Protein AF-A0A7V9MWE1-F1 (afdb_monomer_lite)

pLDDT: mean 72.01, std 17.87, range [32.22, 95.69]

Foldseek 3Di:
DDDDDDDDDPPPDDPPPPPPDDDPPPDPPQLQLLAPPNHPHDDDPVLQFFDFPVQDACWDAAAQNAQGIWRKDWCAASVPPHRRHDPVDPDRTDMDTDQPASRKHFKDDDQDDKDKDADAAAWKWKDWPNDTDIDGPRDMDIDDHDDPDPDRTIIMIHHHD

Sequence (161 aa):
MHKALVLAGLLALWPAAGIAQAPPMTFPADPYTASSPLSRTHVPLAERIAHGAGPNYPPHPTVHNGSRPMNYMAMFDGRGNAAKFNLGANLLFLHRGVLPPGGGIGEHFHNYCEEMFVILDGEAEFTIDSRTSVLTGPAGAWRGLATVTPSPISRIVRCSG

Structure (mmCIF, N/CA/C/O backbone):
data_AF-A0A7V9MWE1-F1
#
_entry.id   AF-A0A7V9MWE1-F1
#
loop_
_atom_site.group_PDB
_atom_site.id
_atom_site.type_symbol
_atom_site.label_atom_id
_atom_site.label_alt_id
_atom_site.label_comp_id
_atom_site.label_asym_id
_atom_site.label_entity_id
_atom_site.label_seq_id
_atom_site.pdbx_PDB_ins_code
_atom_site.Cartn_x
_atom_site.Cartn_y
_atom_site.Cartn_z
_atom_site.occupancy
_atom_site.B_iso_or_equiv
_atom_site.auth_seq_id
_atom_site.auth_comp_id
_atom_site.auth_asym_id
_atom_site.auth_atom_id
_atom_site.pdbx_PDB_model_num
ATOM 1 N N . MET A 1 1 ? 33.440 89.223 -35.894 1.00 47.47 1 MET A N 1
ATOM 2 C CA . MET A 1 1 ? 32.486 88.695 -36.894 1.00 47.47 1 MET A CA 1
ATOM 3 C C . MET A 1 1 ? 32.755 87.205 -37.056 1.00 47.47 1 MET A C 1
ATOM 5 O O . MET A 1 1 ? 33.916 86.828 -37.032 1.00 47.47 1 MET A O 1
ATOM 9 N N . HIS A 1 2 ? 31.682 86.422 -37.197 1.00 41.84 2 HIS A N 1
ATOM 10 C CA . HIS A 1 2 ? 31.610 84.971 -37.445 1.00 41.84 2 HIS A CA 1
ATOM 11 C C . HIS A 1 2 ? 31.838 84.027 -36.250 1.00 41.84 2 HIS A C 1
ATOM 13 O O . HIS A 1 2 ? 32.944 83.641 -35.894 1.00 41.84 2 HIS A O 1
ATOM 19 N N . LYS A 1 3 ? 30.691 83.658 -35.662 1.00 43.44 3 LYS A N 1
ATOM 20 C CA . LYS A 1 3 ? 30.449 82.495 -34.806 1.00 43.44 3 LYS A CA 1
ATOM 21 C C . LYS A 1 3 ? 30.460 81.225 -35.668 1.00 43.44 3 LYS A C 1
ATOM 23 O O . LYS A 1 3 ? 29.789 81.205 -36.695 1.00 43.44 3 LYS A O 1
ATOM 28 N N . ALA A 1 4 ? 31.096 80.157 -35.199 1.00 43.97 4 ALA A N 1
ATOM 29 C CA . ALA A 1 4 ? 30.769 78.791 -35.601 1.00 43.97 4 ALA A CA 1
ATOM 30 C C . ALA A 1 4 ? 30.819 77.910 -34.348 1.00 43.97 4 ALA A C 1
ATOM 32 O O . ALA A 1 4 ? 31.884 77.643 -33.798 1.00 43.97 4 ALA A O 1
ATOM 33 N N . LEU A 1 5 ? 29.640 77.544 -33.849 1.00 42.97 5 LEU A N 1
ATOM 34 C CA . LEU A 1 5 ? 29.459 76.632 -32.728 1.00 42.97 5 LEU A CA 1
ATOM 35 C C . LEU A 1 5 ? 29.398 75.215 -33.311 1.00 42.97 5 LEU A C 1
ATOM 37 O O . LEU A 1 5 ? 28.425 74.872 -33.977 1.00 42.97 5 LEU A O 1
ATOM 41 N N . VAL A 1 6 ? 30.444 74.413 -33.109 1.00 44.38 6 VAL A N 1
ATOM 42 C CA . VAL A 1 6 ? 30.439 72.989 -33.473 1.00 44.38 6 VAL A CA 1
ATOM 43 C C . VAL A 1 6 ? 29.845 72.213 -32.301 1.00 44.38 6 VAL A C 1
ATOM 45 O O . VAL A 1 6 ? 30.441 72.130 -31.230 1.00 44.38 6 VAL A O 1
ATOM 48 N N . LEU A 1 7 ? 28.643 71.676 -32.500 1.00 46.59 7 LEU A N 1
ATOM 49 C CA . LEU A 1 7 ? 27.968 70.800 -31.551 1.00 46.59 7 LEU A CA 1
ATOM 50 C C . LEU A 1 7 ? 28.540 69.381 -31.712 1.00 46.59 7 LEU A C 1
ATOM 52 O O . LEU A 1 7 ? 28.145 68.645 -32.613 1.00 46.59 7 LEU A O 1
ATOM 56 N N . ALA A 1 8 ? 29.503 69.005 -30.870 1.00 48.59 8 ALA A N 1
ATOM 57 C CA . ALA A 1 8 ? 29.975 67.625 -30.787 1.00 48.59 8 ALA A CA 1
ATOM 58 C C . ALA A 1 8 ? 28.975 66.808 -29.953 1.00 48.59 8 ALA A C 1
ATOM 60 O O . ALA A 1 8 ? 28.924 66.927 -28.729 1.00 48.59 8 ALA A O 1
ATOM 61 N N . GLY A 1 9 ? 28.145 66.006 -30.621 1.00 48.09 9 GLY A N 1
ATOM 62 C CA . GLY A 1 9 ? 27.273 65.041 -29.961 1.00 48.09 9 GLY A CA 1
ATOM 63 C C . GLY A 1 9 ? 28.094 63.910 -29.344 1.00 48.09 9 GLY A C 1
ATOM 64 O O . GLY A 1 9 ? 28.716 63.133 -30.065 1.00 48.09 9 GLY A O 1
ATOM 65 N N . LEU A 1 10 ? 28.082 63.798 -28.013 1.00 50.31 10 LEU A N 1
ATOM 66 C CA . LEU A 1 10 ? 28.497 62.576 -27.327 1.00 50.31 10 LEU A CA 1
ATOM 67 C C . LEU A 1 10 ? 27.433 61.497 -27.586 1.00 50.31 10 LEU A C 1
ATOM 69 O O . LEU A 1 10 ? 26.380 61.486 -26.951 1.00 50.31 10 LEU A O 1
ATOM 73 N N . LEU A 1 11 ? 27.713 60.576 -28.508 1.00 53.69 11 LEU A N 1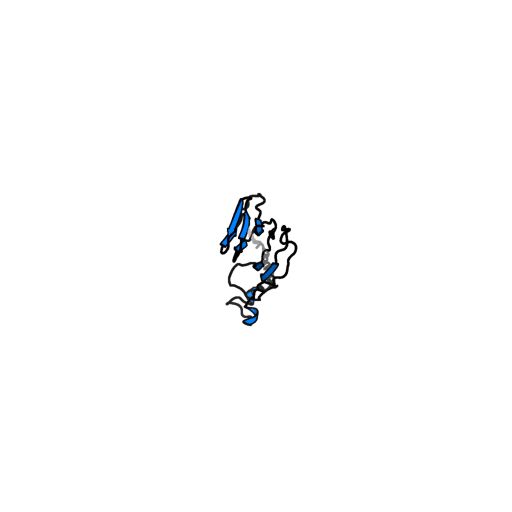
ATOM 74 C CA . LEU A 1 11 ? 27.056 59.270 -28.533 1.00 53.69 11 LEU A CA 1
ATOM 75 C C . LEU A 1 11 ? 27.526 58.496 -27.297 1.00 53.69 11 LEU A C 1
ATOM 77 O O . LEU A 1 11 ? 28.650 57.999 -27.251 1.00 53.69 11 LEU A O 1
ATOM 81 N N . ALA A 1 12 ? 26.674 58.432 -26.276 1.00 52.94 12 ALA A N 1
ATOM 82 C CA . ALA A 1 12 ? 26.884 57.560 -25.133 1.00 52.94 12 ALA A CA 1
ATOM 83 C C . ALA A 1 12 ? 26.860 56.101 -25.616 1.00 52.94 12 ALA A C 1
ATOM 85 O O . ALA A 1 12 ? 25.812 55.556 -25.960 1.00 52.94 12 ALA A O 1
ATOM 86 N N . LEU A 1 13 ? 28.037 55.479 -25.667 1.00 58.12 13 LEU A N 1
ATOM 87 C CA . LEU A 1 13 ? 28.192 54.040 -25.832 1.00 58.12 13 LEU A CA 1
ATOM 88 C C . LEU A 1 13 ? 27.684 53.364 -24.554 1.00 58.12 13 LEU A C 1
ATOM 90 O O . LEU A 1 13 ? 28.407 53.256 -23.566 1.00 58.12 13 LEU A O 1
ATOM 94 N N . TRP A 1 14 ? 26.429 52.920 -24.563 1.00 52.09 14 TRP A N 1
ATOM 95 C CA . TRP A 1 14 ? 25.971 51.927 -23.596 1.00 52.09 14 TRP A CA 1
ATOM 96 C C . TRP A 1 14 ? 26.662 50.600 -23.926 1.00 52.09 14 TRP A C 1
ATOM 98 O O . TRP A 1 14 ? 26.553 50.144 -25.069 1.00 52.09 14 TRP A O 1
ATOM 108 N N . PRO A 1 15 ? 27.352 49.937 -22.982 1.00 56.72 15 PRO A N 1
ATOM 109 C CA . PRO A 1 15 ? 27.720 48.554 -23.202 1.00 56.72 15 PRO A CA 1
ATOM 110 C C . PRO A 1 15 ? 26.418 47.754 -23.260 1.00 56.72 15 PRO A C 1
ATOM 112 O O . PRO A 1 15 ? 25.611 47.793 -22.329 1.00 56.72 15 PRO A O 1
ATOM 115 N N . ALA A 1 16 ? 26.198 47.045 -24.365 1.00 61.09 16 ALA A N 1
ATOM 116 C CA . ALA A 1 16 ? 25.193 46.000 -24.407 1.00 61.09 16 ALA A CA 1
ATOM 117 C C . ALA A 1 16 ? 25.574 44.984 -23.325 1.00 61.09 16 ALA A C 1
ATOM 119 O O . ALA A 1 16 ? 26.549 44.246 -23.472 1.00 61.09 16 ALA A O 1
ATOM 120 N N . ALA A 1 17 ? 24.852 44.993 -22.205 1.00 60.06 17 ALA A N 1
ATOM 121 C CA . ALA A 1 17 ? 24.953 43.936 -21.219 1.00 60.06 17 ALA A CA 1
ATOM 122 C C . ALA A 1 17 ? 24.495 42.655 -21.918 1.00 60.06 17 ALA A C 1
ATOM 124 O O . ALA A 1 17 ? 23.302 42.443 -22.136 1.00 60.06 17 ALA A O 1
ATOM 125 N N . GLY A 1 18 ? 25.459 41.843 -22.353 1.00 56.88 18 GLY A N 1
ATOM 126 C CA . GLY A 1 18 ? 25.189 40.508 -22.851 1.00 56.88 18 GLY A CA 1
ATOM 127 C C . GLY A 1 18 ? 24.449 39.759 -21.757 1.00 56.88 18 GLY A C 1
ATOM 128 O O . GLY A 1 18 ? 25.003 39.514 -20.686 1.00 56.88 18 GLY A O 1
ATOM 129 N N .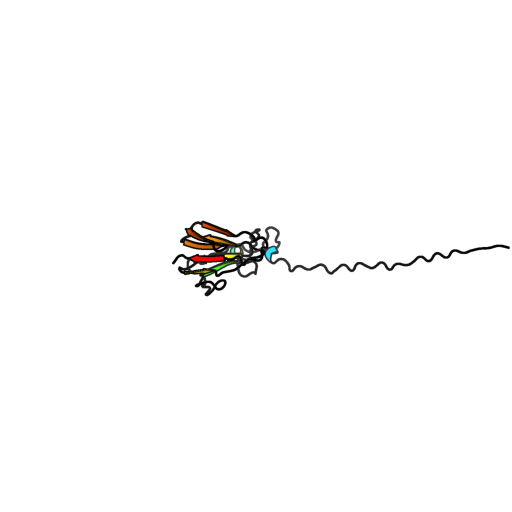 ILE A 1 19 ? 23.183 39.445 -22.006 1.00 59.19 19 ILE A N 1
ATOM 130 C CA . ILE A 1 19 ? 22.426 38.500 -21.194 1.00 59.19 19 ILE A CA 1
ATOM 131 C C . ILE A 1 19 ? 23.186 37.181 -21.273 1.00 59.19 19 ILE A C 1
ATOM 133 O O . ILE A 1 19 ? 23.133 36.481 -22.282 1.00 59.19 19 ILE A O 1
ATOM 137 N N . ALA A 1 20 ? 23.964 36.884 -20.232 1.00 60.28 20 ALA A N 1
ATOM 138 C CA . ALA A 1 20 ? 24.589 35.589 -20.075 1.00 60.28 20 ALA A CA 1
ATOM 139 C C . ALA A 1 20 ? 23.455 34.567 -20.011 1.00 60.28 20 ALA A C 1
ATOM 141 O O . ALA A 1 20 ? 22.690 34.526 -19.046 1.00 60.28 20 ALA A O 1
ATOM 142 N N . GLN A 1 21 ? 23.305 33.791 -21.081 1.00 54.81 21 GLN A N 1
ATOM 143 C CA . GLN A 1 21 ? 22.366 32.689 -21.111 1.00 54.81 21 GLN A CA 1
ATOM 144 C C . GLN A 1 21 ? 22.815 31.717 -20.026 1.00 54.81 21 GLN A C 1
ATOM 146 O O . GLN A 1 21 ? 23.905 31.148 -20.113 1.00 54.81 21 GLN A O 1
ATOM 151 N N . ALA A 1 22 ? 22.014 31.599 -18.965 1.00 55.84 22 ALA A N 1
ATOM 152 C CA . ALA A 1 22 ? 22.255 30.606 -17.933 1.00 55.84 22 ALA A CA 1
ATOM 153 C C . ALA A 1 22 ? 22.461 29.249 -18.627 1.00 55.84 22 ALA A C 1
ATOM 155 O O . ALA A 1 22 ? 21.738 28.958 -19.591 1.00 55.84 22 ALA A O 1
ATOM 156 N N . PRO A 1 23 ? 23.452 28.443 -18.201 1.00 57.81 23 PRO A N 1
ATOM 157 C CA . PRO A 1 23 ? 23.628 27.117 -18.766 1.00 57.81 23 PRO A CA 1
ATOM 158 C C . PRO A 1 23 ? 22.277 26.396 -18.701 1.00 57.81 23 PRO A C 1
ATOM 160 O O . PRO A 1 23 ? 21.571 26.537 -17.694 1.00 57.81 23 PRO A O 1
ATOM 163 N N . PRO A 1 24 ? 21.869 25.688 -19.769 1.00 57.53 24 PRO A N 1
ATOM 164 C CA . PRO A 1 24 ? 20.613 24.961 -19.746 1.00 57.53 24 PRO A CA 1
ATOM 165 C C . PRO A 1 24 ? 20.615 24.073 -18.505 1.00 57.53 24 PRO A C 1
ATOM 167 O O . PRO A 1 24 ? 21.587 23.356 -18.262 1.00 57.53 24 PRO A O 1
ATOM 170 N N . MET A 1 25 ? 19.556 24.157 -17.698 1.00 42.78 25 MET A N 1
ATOM 171 C CA . MET A 1 25 ? 19.361 23.196 -16.622 1.00 42.78 25 MET A CA 1
ATOM 172 C C . MET A 1 25 ? 19.277 21.817 -17.266 1.00 42.78 25 MET A C 1
ATOM 174 O O . MET A 1 25 ? 18.270 21.459 -17.878 1.00 42.78 25 MET A O 1
ATOM 178 N N . THR A 1 26 ? 20.357 21.053 -17.154 1.00 44.25 26 THR A N 1
ATOM 179 C CA . THR A 1 26 ? 20.355 19.637 -17.472 1.00 44.25 26 THR A CA 1
ATOM 180 C C . THR A 1 26 ? 19.556 18.966 -16.368 1.00 44.25 26 THR A C 1
ATOM 182 O O . THR A 1 26 ? 20.080 18.657 -15.299 1.00 44.25 26 THR A O 1
ATOM 185 N N . PHE A 1 27 ? 18.257 18.787 -16.592 1.00 46.28 27 PHE A N 1
ATOM 186 C CA . PHE A 1 27 ? 17.510 17.837 -15.786 1.00 46.28 27 PHE A CA 1
ATOM 187 C C . PHE A 1 27 ? 18.168 16.468 -16.004 1.00 46.28 27 PHE A C 1
ATOM 189 O O . PHE A 1 27 ? 18.452 16.123 -17.159 1.00 46.28 27 PHE A O 1
ATOM 196 N N . PRO A 1 28 ? 18.468 15.700 -14.938 1.00 49.81 28 PRO A N 1
ATOM 197 C CA . PRO A 1 28 ? 18.836 14.300 -15.093 1.00 49.81 28 PRO A CA 1
ATOM 198 C C . PRO A 1 28 ? 17.819 13.670 -16.039 1.00 49.81 28 PRO A C 1
ATOM 200 O O . PRO A 1 28 ? 16.626 13.937 -15.879 1.00 49.81 28 PRO A O 1
ATOM 203 N N . ALA A 1 29 ? 18.281 12.920 -17.046 1.00 53.47 29 ALA A N 1
ATOM 204 C CA . ALA A 1 29 ? 17.380 12.206 -17.941 1.00 53.47 29 ALA A CA 1
ATOM 205 C C . ALA A 1 29 ? 16.343 11.508 -17.067 1.00 53.47 29 ALA A C 1
ATOM 207 O O . ALA A 1 29 ? 16.723 10.721 -16.197 1.00 53.47 29 ALA A O 1
ATOM 208 N N . ASP A 1 30 ? 15.076 11.892 -17.229 1.00 52.56 30 ASP A N 1
ATOM 209 C CA . ASP A 1 30 ? 14.012 11.392 -16.378 1.00 52.56 30 ASP A CA 1
ATOM 210 C C . ASP A 1 30 ? 14.113 9.855 -16.420 1.00 52.56 30 ASP A C 1
ATOM 212 O O . ASP A 1 30 ? 14.068 9.290 -17.523 1.00 52.56 30 ASP A O 1
ATOM 216 N N . PRO A 1 31 ? 14.338 9.163 -15.284 1.00 51.44 31 PRO A N 1
ATOM 217 C CA . PRO A 1 31 ? 14.495 7.712 -15.276 1.00 51.44 31 PRO A CA 1
ATOM 218 C C . PRO A 1 31 ? 13.259 7.004 -15.854 1.00 51.44 31 PRO A C 1
ATOM 220 O O . PRO A 1 31 ? 13.362 5.869 -16.319 1.00 51.44 31 PRO A O 1
ATOM 223 N N . TYR A 1 32 ? 12.112 7.689 -15.932 1.00 51.38 32 TYR A N 1
ATOM 224 C CA . TYR A 1 32 ? 10.893 7.203 -16.578 1.00 51.38 32 TYR A CA 1
ATOM 225 C C . TYR A 1 32 ? 10.861 7.403 -18.096 1.00 51.38 32 TYR A C 1
ATOM 227 O O . TYR A 1 32 ? 9.997 6.833 -18.777 1.00 51.38 32 TYR A O 1
ATOM 235 N N . THR A 1 33 ? 11.813 8.156 -18.662 1.00 54.53 33 THR A N 1
ATOM 236 C CA . THR A 1 33 ? 11.980 8.287 -20.114 1.00 54.53 33 THR A CA 1
ATOM 237 C C . THR A 1 33 ? 12.338 6.956 -20.731 1.00 54.53 33 THR A C 1
ATOM 239 O O . THR A 1 33 ? 12.069 6.807 -21.905 1.00 54.53 33 THR A O 1
ATOM 242 N N . ALA A 1 34 ? 12.909 5.988 -20.001 1.00 50.22 34 ALA A N 1
ATOM 243 C CA . ALA A 1 34 ? 13.306 4.680 -20.532 1.00 50.22 34 ALA A CA 1
ATOM 244 C C . ALA A 1 34 ? 12.129 3.719 -20.786 1.00 50.22 34 ALA A C 1
ATOM 246 O O . ALA A 1 34 ? 12.324 2.634 -21.322 1.00 50.22 34 ALA A O 1
ATOM 247 N N . SER A 1 35 ? 10.905 4.094 -20.407 1.00 48.66 35 SER A N 1
ATOM 248 C CA . SER A 1 35 ? 9.754 3.190 -20.523 1.00 48.66 35 SER A CA 1
ATOM 249 C C . SER A 1 35 ? 8.427 3.869 -20.828 1.00 48.66 35 SER A C 1
ATOM 251 O O . SER A 1 35 ? 7.391 3.207 -20.857 1.00 48.66 35 SER A O 1
ATOM 253 N N . SER A 1 36 ? 8.443 5.183 -21.053 1.00 53.53 36 SER A N 1
ATOM 254 C CA . SER A 1 36 ? 7.339 5.875 -21.712 1.00 53.53 36 SER A CA 1
ATOM 255 C C . SER A 1 36 ? 7.025 5.185 -23.053 1.00 53.53 36 SER A C 1
ATOM 257 O O . SER A 1 36 ? 7.951 4.703 -23.705 1.00 53.53 36 SER A O 1
ATOM 259 N N . PRO A 1 37 ? 5.774 5.173 -23.547 1.00 52.25 37 PRO A N 1
ATOM 260 C CA . PRO A 1 37 ? 5.517 4.858 -24.958 1.00 52.25 37 PRO A CA 1
ATOM 261 C C . PRO A 1 37 ? 6.265 5.809 -25.916 1.00 52.25 37 PRO A C 1
ATOM 263 O O . PRO A 1 37 ? 6.403 5.508 -27.096 1.00 52.25 37 PRO A O 1
ATOM 266 N N . LEU A 1 38 ? 6.776 6.938 -25.403 1.00 47.19 38 LEU A N 1
ATOM 267 C CA . LEU A 1 38 ? 7.663 7.881 -26.093 1.00 47.19 38 LEU A CA 1
ATOM 268 C C . LEU A 1 38 ? 9.159 7.631 -25.813 1.00 47.19 38 LEU A C 1
ATOM 270 O O . LEU A 1 38 ? 10.016 8.386 -26.273 1.00 47.19 38 LEU A O 1
ATOM 274 N N . SER A 1 39 ? 9.485 6.591 -25.044 1.00 55.94 39 SER A N 1
ATOM 275 C CA . SER A 1 39 ? 10.854 6.160 -24.797 1.00 55.94 39 SER A CA 1
ATOM 276 C C . SER A 1 39 ? 11.481 5.564 -26.043 1.00 55.94 39 SER A C 1
ATOM 278 O O . SER A 1 39 ? 10.885 4.718 -26.704 1.00 55.94 39 SER A O 1
ATOM 280 N N . ARG A 1 40 ? 12.740 5.921 -26.304 1.00 55.12 40 ARG A N 1
ATOM 281 C CA . ARG A 1 40 ? 13.588 5.214 -27.272 1.00 55.12 40 ARG A CA 1
ATOM 282 C C . ARG A 1 40 ? 14.339 4.013 -26.679 1.00 55.12 40 ARG A C 1
ATOM 284 O O . ARG A 1 40 ? 15.010 3.312 -27.430 1.00 55.12 40 ARG A O 1
ATOM 291 N N . THR A 1 41 ? 14.241 3.762 -25.374 1.00 64.19 41 THR A N 1
ATOM 292 C CA . THR A 1 41 ? 14.920 2.644 -24.708 1.00 64.19 41 THR A CA 1
ATOM 293 C C . THR A 1 41 ? 13.982 1.443 -24.642 1.00 64.19 41 THR A C 1
ATOM 295 O O . THR A 1 41 ? 12.910 1.498 -24.049 1.00 64.19 41 THR A O 1
ATOM 298 N N . HIS A 1 42 ? 14.379 0.335 -25.265 1.00 71.00 42 HIS A N 1
ATOM 299 C CA . HIS A 1 42 ? 13.602 -0.900 -25.237 1.00 71.00 42 HIS A CA 1
ATOM 300 C C . HIS A 1 42 ? 13.800 -1.635 -23.901 1.00 71.00 42 HIS A C 1
ATOM 302 O O . HIS A 1 42 ? 14.892 -2.133 -23.629 1.00 71.00 42 HIS A O 1
ATOM 308 N N . VAL A 1 43 ? 12.738 -1.744 -23.096 1.00 73.12 43 VAL A N 1
ATOM 309 C CA . VAL A 1 43 ? 12.699 -2.603 -21.899 1.00 73.12 43 VAL A CA 1
ATOM 310 C C . VAL A 1 43 ? 12.018 -3.934 -22.250 1.00 73.12 43 VAL A C 1
ATOM 312 O O . VAL A 1 43 ? 10.873 -3.912 -22.718 1.00 73.12 43 VAL A O 1
ATOM 315 N N . PRO A 1 44 ? 12.671 -5.094 -22.033 1.00 79.75 44 PRO A N 1
ATOM 316 C CA . PRO A 1 44 ? 12.076 -6.403 -22.300 1.00 79.75 44 PRO A CA 1
ATOM 317 C C . PRO A 1 44 ? 10.750 -6.614 -21.559 1.00 79.75 44 PRO A C 1
ATOM 319 O O . PRO A 1 44 ? 10.594 -6.168 -20.426 1.00 79.75 44 PRO A O 1
ATOM 322 N N . LEU A 1 45 ? 9.808 -7.360 -22.153 1.00 80.62 45 LEU A N 1
ATOM 323 C CA . LEU A 1 45 ? 8.495 -7.634 -21.542 1.00 80.62 45 LEU A CA 1
ATOM 324 C C . LEU A 1 45 ? 8.605 -8.187 -20.112 1.00 80.62 45 LEU A C 1
ATOM 326 O O . LEU A 1 45 ? 7.851 -7.766 -19.241 1.00 80.62 45 LEU A O 1
ATOM 330 N N . ALA A 1 46 ? 9.563 -9.083 -19.867 1.00 81.56 46 ALA A N 1
ATOM 331 C CA . ALA A 1 46 ? 9.794 -9.669 -18.548 1.00 81.56 46 ALA A CA 1
ATOM 332 C C . ALA A 1 46 ? 10.141 -8.621 -17.470 1.00 81.56 46 ALA A C 1
ATOM 334 O O . ALA A 1 46 ? 9.816 -8.813 -16.307 1.00 81.56 46 ALA A O 1
ATOM 335 N N . GLU A 1 47 ? 10.746 -7.493 -17.848 1.00 78.62 47 GLU A N 1
ATOM 336 C CA . GLU A 1 47 ? 11.080 -6.386 -16.937 1.00 78.62 47 GLU A CA 1
ATOM 337 C C . GLU A 1 47 ? 9.937 -5.361 -16.797 1.00 78.62 47 GLU A C 1
ATOM 339 O O . GLU A 1 47 ? 10.005 -4.453 -15.964 1.00 78.62 47 GLU A O 1
ATOM 344 N N . ARG A 1 48 ? 8.868 -5.515 -17.593 1.00 77.25 48 ARG A N 1
ATOM 345 C CA . ARG A 1 48 ? 7.665 -4.668 -17.592 1.00 77.25 48 ARG A CA 1
ATOM 346 C C . ARG A 1 48 ? 6.497 -5.262 -16.802 1.00 77.25 48 ARG A C 1
ATOM 348 O O . ARG A 1 48 ? 5.423 -4.670 -16.780 1.00 77.25 48 ARG A O 1
ATOM 355 N N . ILE A 1 49 ? 6.665 -6.440 -16.206 1.00 79.88 49 ILE A N 1
ATOM 356 C CA . ILE A 1 49 ? 5.610 -7.119 -15.450 1.00 79.88 49 ILE A CA 1
ATOM 357 C C . ILE A 1 49 ? 6.077 -7.279 -14.009 1.00 79.88 49 ILE A C 1
ATOM 359 O O . ILE A 1 49 ? 7.081 -7.926 -13.729 1.00 79.88 49 ILE A O 1
ATOM 363 N N . ALA A 1 50 ? 5.325 -6.689 -13.084 1.00 82.31 50 ALA A N 1
ATOM 364 C CA . ALA A 1 50 ? 5.501 -6.936 -11.662 1.00 82.31 50 ALA A CA 1
ATOM 365 C C . ALA A 1 50 ? 4.676 -8.157 -11.239 1.00 82.31 50 ALA A C 1
ATOM 367 O O . ALA A 1 50 ? 3.484 -8.249 -11.540 1.00 82.31 50 ALA A O 1
ATOM 368 N N . HIS A 1 51 ? 5.298 -9.074 -10.501 1.00 84.25 51 HIS A N 1
ATOM 369 C CA . HIS A 1 51 ? 4.639 -10.251 -9.944 1.00 84.25 51 HIS A CA 1
ATOM 370 C C . HIS A 1 51 ? 4.573 -10.126 -8.422 1.00 84.25 51 HIS A C 1
ATOM 372 O O . HIS A 1 51 ? 5.594 -9.954 -7.762 1.00 84.25 51 HIS A O 1
ATOM 378 N N . GLY A 1 52 ? 3.373 -10.220 -7.845 1.00 83.38 52 GLY A N 1
ATOM 379 C CA . GLY A 1 52 ? 3.236 -10.302 -6.389 1.00 83.38 52 GLY A CA 1
ATOM 380 C C . GLY A 1 52 ? 3.806 -11.621 -5.853 1.00 83.38 52 GLY A C 1
ATOM 381 O O . GLY A 1 52 ? 3.668 -12.649 -6.508 1.00 83.38 52 GLY A O 1
ATOM 382 N N . ALA A 1 53 ? 4.368 -11.624 -4.638 1.00 83.50 53 ALA A N 1
ATOM 383 C CA . ALA A 1 53 ? 4.855 -12.853 -3.983 1.00 83.50 53 ALA A CA 1
ATOM 384 C C . ALA A 1 53 ? 3.744 -13.798 -3.482 1.00 83.50 53 ALA A C 1
ATOM 386 O O . ALA A 1 53 ? 4.036 -14.773 -2.787 1.00 83.50 53 ALA A O 1
ATOM 387 N N . GLY A 1 54 ? 2.470 -13.521 -3.775 1.00 79.62 54 GLY A N 1
ATOM 388 C CA . GLY A 1 54 ? 1.358 -14.262 -3.180 1.00 79.62 54 GLY A CA 1
ATOM 389 C C . GLY A 1 54 ? 1.380 -14.118 -1.650 1.00 79.62 54 GLY A C 1
ATOM 390 O O . GLY A 1 54 ? 1.416 -12.989 -1.177 1.00 79.62 54 GLY A O 1
ATOM 391 N N . PRO A 1 55 ? 1.385 -15.202 -0.856 1.00 74.94 55 PRO A N 1
ATOM 392 C CA . PRO A 1 55 ? 1.429 -15.099 0.606 1.00 74.94 55 PRO A CA 1
ATOM 393 C C . PRO A 1 55 ? 2.805 -14.686 1.171 1.00 74.94 55 PRO A C 1
ATOM 395 O O . PRO A 1 55 ? 2.895 -14.321 2.340 1.00 74.94 55 PRO A O 1
ATOM 398 N N . ASN A 1 56 ? 3.878 -14.714 0.371 1.00 86.38 56 ASN A N 1
ATOM 399 C CA . ASN A 1 56 ? 5.264 -14.626 0.855 1.00 86.38 56 ASN A CA 1
ATOM 400 C C . ASN A 1 56 ? 5.874 -13.218 0.728 1.00 86.38 56 ASN A C 1
ATOM 402 O O . ASN A 1 56 ? 6.982 -13.053 0.215 1.00 86.38 56 ASN A O 1
ATOM 406 N N . TYR A 1 57 ? 5.154 -12.178 1.151 1.00 92.06 57 TYR A N 1
ATOM 407 C CA . TYR A 1 57 ? 5.704 -10.820 1.134 1.00 92.06 57 TYR A CA 1
ATOM 408 C C . TYR A 1 57 ? 6.777 -10.619 2.224 1.00 92.06 57 TYR A C 1
ATOM 410 O O . TYR A 1 57 ? 6.586 -11.092 3.348 1.00 92.06 57 TYR A O 1
ATOM 418 N N . PRO A 1 58 ? 7.875 -9.888 1.941 1.00 91.06 58 PRO A N 1
ATOM 419 C CA . PRO A 1 58 ? 8.884 -9.560 2.945 1.00 91.06 58 PRO A CA 1
ATOM 420 C C . PRO A 1 58 ? 8.285 -8.777 4.124 1.00 91.06 58 PRO A C 1
ATOM 422 O O . PRO A 1 58 ? 7.505 -7.849 3.886 1.00 91.06 58 PRO A O 1
ATOM 425 N N . PRO A 1 59 ? 8.642 -9.112 5.376 1.00 91.81 59 PRO A N 1
ATOM 426 C CA . PRO A 1 59 ? 8.153 -8.393 6.541 1.00 91.81 59 PRO A CA 1
ATOM 427 C C . PRO A 1 59 ? 8.871 -7.054 6.712 1.00 91.81 59 PRO A C 1
ATOM 429 O O . PRO A 1 59 ? 10.098 -6.981 6.658 1.00 91.81 59 PRO A O 1
ATOM 432 N N . HIS A 1 60 ? 8.102 -6.007 7.002 1.00 92.00 60 HIS A N 1
ATOM 433 C CA . HIS A 1 60 ? 8.615 -4.694 7.388 1.00 92.00 60 HIS A CA 1
ATOM 434 C C . HIS A 1 60 ? 8.187 -4.410 8.825 1.00 92.00 60 HIS A C 1
ATOM 436 O O . HIS A 1 60 ? 6.985 -4.300 9.073 1.00 92.00 60 HIS A O 1
ATOM 442 N N . PRO A 1 61 ? 9.130 -4.327 9.783 1.00 89.75 61 PRO A N 1
ATOM 443 C CA . PRO A 1 61 ? 8.816 -4.371 11.209 1.00 89.75 61 PRO A CA 1
ATOM 444 C C . PRO A 1 61 ? 7.978 -3.180 11.682 1.00 89.75 61 PRO A C 1
ATOM 446 O O . PRO A 1 61 ? 7.087 -3.355 12.510 1.00 89.75 61 PRO A O 1
ATOM 449 N N . THR A 1 62 ? 8.237 -1.989 11.140 1.00 87.50 62 THR A N 1
ATOM 450 C CA . THR A 1 62 ? 7.538 -0.750 11.490 1.00 87.50 62 THR A CA 1
ATOM 451 C C . THR A 1 62 ? 7.390 0.141 10.257 1.00 87.50 62 THR A C 1
ATOM 453 O O . THR A 1 62 ? 8.332 0.791 9.812 1.00 87.50 62 THR A O 1
ATOM 456 N N . VAL A 1 63 ? 6.186 0.205 9.689 1.00 89.31 63 VAL A N 1
ATOM 457 C CA . VAL A 1 63 ? 5.901 1.105 8.560 1.00 89.31 63 VAL A CA 1
ATOM 458 C C . VAL A 1 63 ? 5.351 2.410 9.113 1.00 89.31 63 VAL A C 1
ATOM 460 O O . VAL A 1 63 ? 4.311 2.407 9.767 1.00 89.31 63 VAL A O 1
ATOM 463 N N . HIS A 1 64 ? 6.072 3.515 8.906 1.00 89.94 64 HIS A N 1
ATOM 464 C CA . HIS A 1 64 ? 5.730 4.833 9.463 1.00 89.94 64 HIS A CA 1
ATOM 465 C C . HIS A 1 64 ? 5.509 4.819 10.990 1.00 89.94 64 HIS A C 1
ATOM 467 O O . HIS A 1 64 ? 4.616 5.489 11.493 1.00 89.94 64 HIS A O 1
ATOM 473 N N . ASN A 1 65 ? 6.301 4.037 11.736 1.00 87.06 65 ASN A N 1
ATOM 474 C CA . ASN A 1 65 ? 6.119 3.807 13.181 1.00 87.06 65 ASN A CA 1
ATOM 475 C C . ASN A 1 65 ? 4.751 3.188 13.546 1.00 87.06 65 ASN A C 1
ATOM 477 O O . ASN A 1 65 ? 4.198 3.452 14.612 1.00 87.06 65 ASN A O 1
ATOM 481 N N . GLY A 1 66 ? 4.194 2.368 12.650 1.00 81.56 66 GLY A N 1
ATOM 482 C CA . GLY A 1 66 ? 2.965 1.610 12.874 1.00 81.56 66 GLY A CA 1
ATOM 483 C C . GLY A 1 66 ? 3.071 0.568 13.990 1.00 81.56 66 GLY A C 1
ATOM 484 O O . GLY A 1 66 ? 4.156 0.229 14.458 1.00 81.56 66 GLY A O 1
ATOM 485 N N . SER A 1 67 ? 1.913 0.059 14.419 1.00 75.38 67 SER A N 1
ATOM 486 C CA . SER A 1 67 ? 1.759 -0.767 15.625 1.00 75.38 67 SER A CA 1
ATOM 487 C C . SER A 1 67 ? 2.477 -2.115 15.568 1.00 75.38 67 SER A C 1
ATOM 489 O O . SER A 1 67 ? 2.921 -2.605 16.604 1.00 75.38 67 SER A O 1
ATOM 491 N N . ARG A 1 68 ? 2.537 -2.741 14.389 1.00 80.88 68 ARG A N 1
ATOM 492 C CA . ARG A 1 68 ? 3.084 -4.085 14.138 1.00 80.88 68 ARG A CA 1
ATOM 493 C C . ARG A 1 68 ? 3.472 -4.220 12.655 1.00 80.88 68 ARG A C 1
ATOM 495 O O . ARG A 1 68 ? 3.096 -3.343 11.872 1.00 80.88 68 ARG A O 1
ATOM 502 N N . PRO A 1 69 ? 4.175 -5.300 12.257 1.00 87.00 69 PRO A N 1
ATOM 503 C CA . PRO A 1 69 ? 4.691 -5.433 10.903 1.00 87.00 69 PRO A CA 1
ATOM 504 C C . PRO A 1 69 ? 3.624 -5.356 9.810 1.00 87.00 69 PRO A C 1
ATOM 506 O O . PRO A 1 69 ? 2.473 -5.749 10.005 1.00 87.00 69 PRO A O 1
ATOM 509 N N . MET A 1 70 ? 4.052 -4.913 8.632 1.00 89.88 70 MET A N 1
ATOM 510 C CA . MET A 1 70 ? 3.320 -5.064 7.377 1.00 89.88 70 MET A CA 1
ATOM 511 C C . MET A 1 70 ? 4.192 -5.852 6.408 1.00 89.88 70 MET A C 1
ATOM 513 O O . MET A 1 70 ? 5.376 -5.554 6.261 1.00 89.88 70 MET A O 1
ATOM 517 N N . ASN A 1 71 ? 3.618 -6.833 5.718 1.00 91.88 71 ASN A N 1
ATOM 518 C CA . ASN A 1 71 ? 4.372 -7.645 4.772 1.00 91.88 71 ASN A CA 1
ATOM 519 C C . ASN A 1 71 ? 4.081 -7.128 3.370 1.00 91.88 71 ASN A C 1
ATOM 521 O O . ASN A 1 71 ? 2.969 -7.307 2.886 1.00 91.88 71 ASN A O 1
ATOM 525 N N . TYR A 1 72 ? 5.030 -6.476 2.702 1.00 92.56 72 TYR A N 1
ATOM 526 C CA . TYR A 1 72 ? 4.783 -5.907 1.375 1.00 92.56 72 TYR A CA 1
ATOM 527 C C . TYR A 1 72 ? 6.036 -5.863 0.505 1.00 92.56 72 TYR A C 1
ATOM 529 O O . TYR A 1 72 ? 7.166 -5.992 0.975 1.00 92.56 72 TYR A O 1
ATOM 537 N N . MET A 1 73 ? 5.824 -5.647 -0.789 1.00 90.75 73 MET A N 1
ATOM 538 C CA . MET A 1 73 ? 6.884 -5.292 -1.724 1.00 90.75 73 MET A CA 1
ATOM 539 C C . MET A 1 73 ? 6.429 -4.186 -2.678 1.00 90.75 73 MET A C 1
ATOM 541 O O . MET A 1 73 ? 5.227 -3.959 -2.865 1.00 90.75 73 MET A O 1
ATOM 545 N N . ALA A 1 74 ? 7.397 -3.551 -3.333 1.00 88.56 74 ALA A N 1
ATOM 546 C CA . ALA A 1 74 ? 7.125 -2.654 -4.441 1.00 88.56 74 ALA A CA 1
ATOM 547 C C . ALA A 1 74 ? 6.814 -3.435 -5.726 1.00 88.56 74 ALA A C 1
ATOM 549 O O . ALA A 1 74 ? 7.576 -4.303 -6.141 1.00 88.56 74 ALA A O 1
ATOM 550 N N . MET A 1 75 ? 5.683 -3.114 -6.354 1.00 86.00 75 MET A N 1
ATOM 551 C CA . MET A 1 75 ? 5.345 -3.532 -7.721 1.00 86.00 75 MET A CA 1
ATOM 552 C C . MET A 1 75 ? 5.891 -2.521 -8.728 1.00 86.00 75 MET A C 1
ATOM 554 O O . MET A 1 75 ? 6.449 -2.889 -9.757 1.00 86.00 75 MET A O 1
ATOM 558 N N . PHE A 1 76 ? 5.768 -1.243 -8.385 1.00 84.56 76 PHE A N 1
ATOM 559 C CA . PHE A 1 76 ? 6.349 -0.113 -9.089 1.00 84.56 76 PHE A CA 1
ATOM 560 C C . PHE A 1 76 ? 6.895 0.863 -8.041 1.00 84.56 76 PHE A C 1
ATOM 562 O O . PHE A 1 76 ? 6.240 1.107 -7.029 1.00 84.56 76 PHE A O 1
ATOM 569 N N . ASP A 1 77 ? 8.086 1.401 -8.271 1.00 79.12 77 ASP A N 1
ATOM 570 C CA . ASP A 1 77 ? 8.734 2.383 -7.405 1.00 79.12 77 ASP A CA 1
ATOM 571 C C . ASP A 1 77 ? 9.466 3.375 -8.291 1.00 79.12 77 ASP A C 1
ATOM 573 O O . ASP A 1 77 ? 10.387 3.016 -9.035 1.00 79.12 77 ASP A O 1
ATOM 577 N N . GLY A 1 78 ? 9.068 4.633 -8.158 1.00 65.88 78 GLY A N 1
ATOM 578 C CA . GLY A 1 78 ? 9.669 5.744 -8.851 1.00 65.88 78 GLY A CA 1
ATOM 579 C C . GLY A 1 78 ? 11.181 5.909 -8.652 1.00 65.88 78 GLY A C 1
ATOM 580 O O . GLY A 1 78 ? 11.893 6.510 -9.454 1.00 65.88 78 GLY A O 1
ATOM 581 N N . ARG A 1 79 ? 11.704 5.337 -7.570 1.00 65.94 79 ARG A N 1
ATOM 582 C CA . ARG A 1 79 ? 13.109 5.424 -7.168 1.00 65.94 79 ARG A CA 1
ATOM 583 C C . ARG A 1 79 ? 13.980 4.323 -7.781 1.00 65.94 79 ARG A C 1
ATOM 585 O O . ARG A 1 79 ? 15.179 4.306 -7.525 1.00 65.94 79 ARG A O 1
ATOM 592 N N . GLY A 1 80 ? 13.403 3.426 -8.589 1.00 63.69 80 GLY A N 1
ATOM 593 C CA . GLY A 1 80 ? 14.138 2.415 -9.360 1.00 63.69 80 GLY A CA 1
ATOM 594 C C . GLY A 1 80 ? 14.292 1.039 -8.698 1.00 63.69 80 GLY A C 1
ATOM 595 O O . GLY A 1 80 ? 15.033 0.209 -9.219 1.00 63.69 80 GLY A O 1
ATOM 596 N N . ASN A 1 81 ? 13.592 0.764 -7.591 1.00 62.69 81 ASN A N 1
ATOM 597 C CA . ASN A 1 81 ? 13.698 -0.506 -6.849 1.00 62.69 81 ASN A CA 1
ATOM 598 C C . ASN A 1 81 ? 12.661 -1.576 -7.259 1.00 62.69 81 ASN A C 1
ATOM 600 O O . ASN A 1 81 ? 12.492 -2.567 -6.550 1.00 62.69 81 ASN A O 1
ATOM 604 N N . ALA A 1 82 ? 11.937 -1.381 -8.364 1.00 68.81 82 ALA A N 1
ATOM 605 C CA . ALA A 1 82 ? 10.839 -2.252 -8.797 1.00 68.81 82 ALA A CA 1
ATOM 606 C C . ALA A 1 82 ? 10.835 -2.455 -10.324 1.00 68.81 82 ALA A C 1
ATOM 608 O O . ALA A 1 82 ? 11.823 -2.151 -10.996 1.00 68.81 82 ALA A O 1
ATOM 609 N N . ALA A 1 83 ? 9.737 -2.990 -10.877 1.00 63.31 83 ALA A N 1
ATOM 610 C CA . ALA A 1 83 ? 9.605 -3.211 -12.315 1.00 63.31 83 ALA A CA 1
ATOM 611 C C . ALA A 1 83 ? 9.905 -1.923 -13.103 1.00 63.31 83 ALA A C 1
ATOM 613 O O . ALA A 1 83 ? 9.423 -0.837 -12.772 1.00 63.31 83 ALA A O 1
ATOM 614 N N . LYS A 1 84 ? 10.737 -2.050 -14.140 1.00 66.19 84 LYS A N 1
ATOM 615 C CA . LYS A 1 84 ? 11.369 -0.923 -14.836 1.00 66.19 84 LYS A CA 1
ATOM 616 C C . LYS A 1 84 ? 10.500 -0.457 -15.991 1.00 66.19 84 LYS A C 1
ATOM 618 O O . LYS A 1 84 ? 10.918 -0.504 -17.142 1.00 66.19 84 LYS A O 1
ATOM 623 N N . PHE A 1 85 ? 9.260 -0.072 -15.701 1.00 65.69 85 PHE A N 1
ATOM 624 C CA . PHE A 1 85 ? 8.370 0.449 -16.726 1.00 65.69 85 PHE A CA 1
ATOM 625 C C . PHE A 1 85 ? 7.540 1.633 -16.247 1.00 65.69 85 PHE A C 1
ATOM 627 O O . PHE A 1 85 ? 7.125 1.694 -15.098 1.00 65.69 85 PHE A O 1
ATOM 634 N N . ASN A 1 86 ? 7.299 2.586 -17.144 1.00 66.19 86 ASN A N 1
ATOM 635 C CA . ASN A 1 86 ? 6.494 3.764 -16.881 1.00 66.19 86 ASN A CA 1
ATOM 636 C C . ASN A 1 86 ? 5.033 3.373 -17.113 1.00 66.19 86 ASN A C 1
ATOM 638 O O . ASN A 1 86 ? 4.675 2.916 -18.199 1.00 66.19 86 ASN A O 1
ATOM 642 N N . LEU A 1 87 ? 4.193 3.549 -16.096 1.00 69.00 87 LEU A N 1
ATOM 643 C CA . LEU A 1 87 ? 2.762 3.253 -16.181 1.00 69.00 87 LEU A CA 1
ATOM 644 C C . LEU A 1 87 ? 1.990 4.266 -17.043 1.00 69.00 87 LEU A C 1
ATOM 646 O O . LEU A 1 87 ? 0.802 4.077 -17.281 1.00 69.00 87 LEU A O 1
ATOM 650 N N . GLY A 1 88 ? 2.631 5.354 -17.486 1.00 68.69 88 GLY A N 1
ATOM 651 C CA . GLY A 1 88 ? 1.950 6.490 -18.112 1.00 68.69 88 GLY A CA 1
ATOM 652 C C . GLY A 1 88 ? 0.989 7.195 -17.149 1.00 68.69 88 GLY A C 1
ATOM 653 O O . GLY A 1 88 ? 0.136 7.963 -17.582 1.00 68.69 88 GLY A O 1
ATOM 654 N N . ALA A 1 89 ? 1.118 6.913 -15.851 1.00 72.94 89 ALA A N 1
ATOM 655 C CA . ALA A 1 89 ? 0.274 7.403 -14.777 1.00 72.94 89 ALA A CA 1
ATOM 656 C C . ALA A 1 89 ? 1.135 8.113 -13.730 1.00 72.94 89 ALA A C 1
ATOM 658 O O . ALA A 1 89 ? 2.287 7.740 -13.503 1.00 72.94 89 ALA A O 1
ATOM 659 N N . ASN A 1 90 ? 0.559 9.118 -13.070 1.00 80.62 90 ASN A N 1
ATOM 660 C CA . ASN A 1 90 ? 1.224 9.886 -12.020 1.00 80.62 90 ASN A CA 1
ATOM 661 C C . ASN A 1 90 ? 1.221 9.121 -10.683 1.00 80.62 90 ASN A C 1
ATOM 663 O O . ASN A 1 90 ? 0.544 9.508 -9.734 1.00 80.62 90 ASN A O 1
ATOM 667 N N . LEU A 1 91 ? 1.929 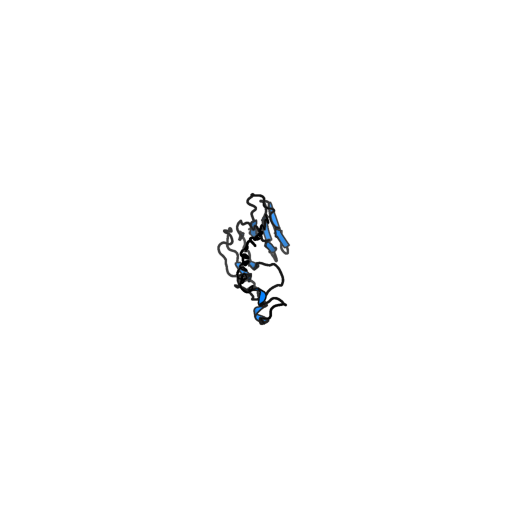7.992 -10.632 1.00 80.44 91 LEU A N 1
ATOM 668 C CA . LEU A 1 91 ? 2.139 7.214 -9.412 1.00 80.44 91 LEU A CA 1
ATOM 669 C C . LEU A 1 91 ? 3.579 7.391 -8.937 1.00 80.44 91 LEU A C 1
ATOM 671 O O . LEU A 1 91 ? 4.509 7.250 -9.724 1.00 80.44 91 LEU A O 1
ATOM 675 N N . LEU A 1 92 ? 3.766 7.651 -7.641 1.00 80.38 92 LEU A N 1
ATOM 676 C CA . LEU A 1 92 ? 5.096 7.634 -7.025 1.00 80.38 92 LEU A CA 1
ATOM 677 C C . LEU A 1 92 ? 5.553 6.196 -6.737 1.00 80.38 92 LEU A C 1
ATOM 679 O O . LEU A 1 92 ? 6.711 5.851 -6.956 1.00 80.38 92 LEU A O 1
ATOM 683 N N . PHE A 1 93 ? 4.633 5.354 -6.269 1.00 86.12 93 PHE A N 1
ATOM 684 C CA . PHE A 1 93 ? 4.835 3.923 -6.073 1.00 86.12 93 PHE A CA 1
ATOM 685 C C . PHE A 1 93 ? 3.500 3.171 -6.150 1.00 86.12 93 PHE A C 1
ATOM 687 O O . PHE A 1 93 ? 2.430 3.739 -5.937 1.00 86.12 93 PHE A O 1
ATOM 694 N N . LEU A 1 94 ? 3.584 1.870 -6.420 1.00 89.06 94 LEU A N 1
ATOM 695 C CA . LEU A 1 94 ? 2.514 0.899 -6.224 1.00 89.06 94 LEU A CA 1
ATOM 696 C C . LEU A 1 94 ? 3.078 -0.238 -5.379 1.00 89.06 94 LEU A C 1
ATOM 698 O O . LEU A 1 94 ? 3.959 -0.974 -5.826 1.00 89.06 94 LEU A O 1
ATOM 702 N N . HIS A 1 95 ? 2.569 -0.389 -4.162 1.00 91.69 95 HIS A N 1
ATOM 703 C CA . HIS A 1 95 ? 2.950 -1.467 -3.257 1.00 91.69 95 HIS A CA 1
ATOM 704 C C . HIS A 1 95 ? 1.831 -2.497 -3.157 1.00 91.69 95 HIS A C 1
ATOM 706 O O . HIS A 1 95 ? 0.650 -2.166 -3.246 1.00 91.69 95 HIS A O 1
ATOM 712 N N . ARG A 1 96 ? 2.211 -3.757 -2.954 1.00 92.38 96 ARG A N 1
ATOM 713 C CA . ARG A 1 96 ? 1.267 -4.837 -2.668 1.00 92.38 96 ARG A CA 1
ATOM 714 C C . ARG A 1 96 ? 1.784 -5.671 -1.512 1.00 92.38 96 ARG A C 1
ATOM 716 O O . ARG A 1 96 ? 2.984 -5.931 -1.428 1.00 92.38 96 ARG A O 1
ATOM 723 N N . GLY A 1 97 ? 0.873 -6.093 -0.646 1.00 92.56 97 GLY A N 1
ATOM 724 C CA . GLY A 1 97 ? 1.222 -6.813 0.561 1.00 92.56 97 GLY A CA 1
ATOM 725 C C . GLY A 1 97 ? 0.031 -7.437 1.270 1.00 92.56 97 GLY A C 1
ATOM 726 O O . GLY A 1 97 ? -1.092 -7.413 0.768 1.00 92.56 97 GLY A O 1
ATOM 727 N N . VAL A 1 98 ? 0.316 -7.971 2.451 1.00 91.38 98 VAL A N 1
ATOM 728 C CA . VAL A 1 98 ? -0.636 -8.466 3.439 1.00 91.38 98 VAL A CA 1
ATOM 729 C C . VAL A 1 98 ? -0.432 -7.671 4.723 1.00 91.38 98 VAL A C 1
ATOM 731 O O . VAL A 1 98 ? 0.695 -7.515 5.204 1.00 91.38 98 VAL A O 1
ATOM 734 N N . LEU A 1 99 ? -1.537 -7.184 5.281 1.00 89.31 99 LEU A N 1
ATOM 735 C CA . LEU A 1 99 ? -1.567 -6.558 6.593 1.00 89.31 99 LEU A CA 1
ATOM 736 C C . LEU A 1 99 ? -2.016 -7.612 7.618 1.00 89.31 99 LEU A C 1
ATOM 738 O O . LEU A 1 99 ? -3.194 -7.967 7.629 1.00 89.31 99 LEU A O 1
ATOM 742 N N . PRO A 1 100 ? -1.108 -8.172 8.439 1.00 88.50 100 PRO A N 1
ATOM 743 C CA . PRO A 1 100 ? -1.497 -9.165 9.436 1.00 88.50 100 PRO A CA 1
ATOM 744 C C . PRO A 1 100 ? -2.403 -8.539 10.513 1.00 88.50 100 PRO A C 1
ATOM 746 O O . PRO A 1 100 ? -2.336 -7.323 10.715 1.00 88.50 100 PRO A O 1
ATOM 749 N N . PRO A 1 101 ? -3.200 -9.338 11.250 1.00 86.62 101 PRO A N 1
ATOM 750 C CA . PRO A 1 101 ? -3.997 -8.849 12.377 1.00 86.62 101 PRO A CA 1
ATOM 751 C C . PRO A 1 101 ? -3.172 -8.012 13.364 1.00 86.62 101 PRO A C 1
ATOM 753 O O . PRO A 1 101 ? -2.064 -8.387 13.759 1.00 86.62 101 PRO A O 1
ATOM 756 N N . GLY A 1 102 ? -3.680 -6.829 13.720 1.00 82.88 102 GLY A N 1
ATOM 757 C CA . GLY A 1 102 ? -2.979 -5.851 14.559 1.00 82.88 102 GLY A CA 1
ATOM 758 C C . GLY A 1 102 ? -1.760 -5.163 13.916 1.00 82.88 102 GLY A C 1
ATOM 759 O O . GLY A 1 102 ? -1.192 -4.260 14.546 1.00 82.88 102 GLY A O 1
ATOM 760 N N . GLY A 1 103 ? -1.366 -5.584 12.706 1.00 86.25 103 GLY A N 1
ATOM 761 C CA . GLY A 1 103 ? -0.458 -4.919 11.767 1.00 86.25 103 GLY A CA 1
ATOM 762 C C . GLY A 1 103 ? -0.967 -3.541 11.392 1.00 86.25 103 GLY A C 1
ATOM 763 O O . GLY A 1 103 ? -2.179 -3.313 11.362 1.00 86.25 103 GLY A O 1
ATOM 764 N N . GLY A 1 104 ? -0.057 -2.609 11.110 1.00 86.62 104 GLY A N 1
ATOM 765 C CA . GLY A 1 104 ? -0.495 -1.275 10.741 1.00 86.62 104 GLY A CA 1
ATOM 766 C C . GLY A 1 104 ? 0.552 -0.393 10.095 1.00 86.62 104 GLY A C 1
ATOM 767 O O . GLY A 1 104 ? 1.750 -0.515 10.343 1.00 86.62 104 GLY A O 1
ATOM 768 N N . ILE A 1 105 ? 0.050 0.551 9.314 1.00 90.88 105 ILE A N 1
ATOM 769 C CA . ILE A 1 105 ? 0.793 1.705 8.837 1.00 90.88 105 ILE A CA 1
ATOM 770 C C . ILE A 1 105 ? 0.568 2.826 9.846 1.00 90.88 105 ILE A C 1
ATOM 772 O O . ILE A 1 105 ? -0.576 3.159 10.168 1.00 90.88 105 ILE A O 1
ATOM 776 N N . GLY A 1 106 ? 1.658 3.357 10.392 1.00 87.31 106 GLY A N 1
ATOM 777 C CA . GLY A 1 106 ? 1.597 4.403 11.401 1.00 87.31 106 GLY A CA 1
ATOM 778 C C . GLY A 1 106 ? 1.216 5.768 10.843 1.00 87.31 106 GLY A C 1
ATOM 779 O O . GLY A 1 106 ? 1.152 5.987 9.631 1.00 87.31 106 GLY A O 1
ATOM 780 N N . GLU A 1 107 ? 0.962 6.675 11.778 1.00 86.19 107 GLU A N 1
ATOM 781 C CA . GLU A 1 107 ? 0.445 8.007 11.522 1.00 86.19 107 GLU A CA 1
ATOM 782 C C . GLU A 1 107 ? 1.405 8.870 10.706 1.00 86.19 107 GLU A C 1
ATOM 784 O O . GLU A 1 107 ? 2.528 9.128 11.134 1.00 86.19 107 GLU A O 1
ATOM 789 N N . HIS A 1 108 ? 0.972 9.327 9.530 1.00 85.50 108 HIS A N 1
ATOM 790 C CA . HIS A 1 108 ? 1.774 10.226 8.703 1.00 85.50 108 HIS A CA 1
ATOM 791 C C . HIS A 1 108 ? 0.920 11.110 7.785 1.00 85.50 108 HIS A C 1
ATOM 793 O O . HIS A 1 108 ? -0.278 10.878 7.604 1.00 85.50 108 HIS A O 1
ATOM 799 N N . PHE A 1 109 ? 1.561 12.129 7.207 1.00 83.50 109 PHE A N 1
ATOM 800 C CA . PHE A 1 109 ? 0.933 13.117 6.335 1.00 83.50 109 PHE A CA 1
ATOM 801 C C . PHE A 1 109 ? 1.689 13.266 5.010 1.00 83.50 109 PHE A C 1
ATOM 803 O O . PHE A 1 109 ? 2.910 13.123 4.951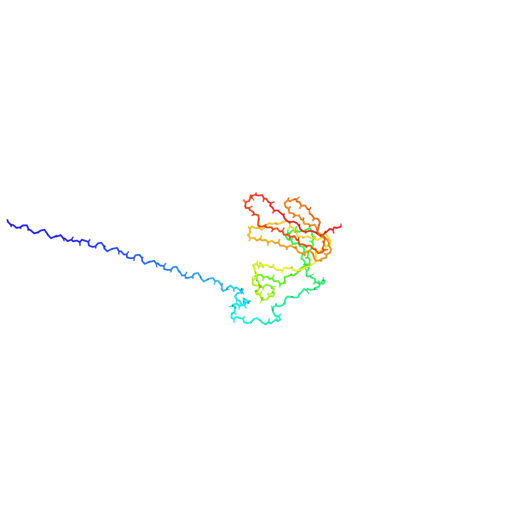 1.00 83.50 109 PHE A O 1
ATOM 810 N N . HIS A 1 110 ? 0.944 13.601 3.954 1.00 79.81 110 HIS A N 1
ATOM 811 C CA . HIS A 1 110 ? 1.471 13.909 2.623 1.00 79.81 110 HIS A CA 1
ATOM 812 C C . HIS A 1 110 ? 1.003 15.308 2.200 1.00 79.81 110 HIS A C 1
ATOM 814 O O . HIS A 1 110 ? -0.201 15.586 2.195 1.00 79.81 110 HIS A O 1
ATOM 820 N N . ASN A 1 111 ? 1.956 16.177 1.844 1.00 80.69 111 ASN A N 1
ATOM 821 C CA . ASN A 1 111 ? 1.692 17.569 1.440 1.00 80.69 111 ASN A CA 1
ATOM 822 C C . ASN A 1 111 ? 1.404 17.730 -0.054 1.00 80.69 111 ASN A C 1
ATOM 824 O O . ASN A 1 111 ? 0.705 18.654 -0.445 1.00 80.69 111 ASN A O 1
ATOM 828 N N . TYR A 1 112 ? 1.990 16.866 -0.882 1.00 81.06 112 TYR A N 1
ATOM 829 C CA . TYR A 1 112 ? 2.012 17.013 -2.343 1.00 81.06 112 TYR A CA 1
ATOM 830 C C . TYR A 1 112 ? 1.643 15.714 -3.063 1.00 81.06 112 TYR A C 1
ATOM 832 O O . TYR A 1 112 ? 1.808 15.602 -4.275 1.00 81.06 112 TYR A O 1
ATOM 840 N N . CYS A 1 113 ? 1.200 14.710 -2.307 1.00 81.94 113 CYS A N 1
ATOM 841 C CA . CYS A 1 113 ? 0.877 13.391 -2.820 1.00 81.94 113 CYS A CA 1
ATOM 842 C C . CYS A 1 113 ? -0.424 12.901 -2.201 1.00 81.94 113 CYS A C 1
ATOM 844 O O . CYS A 1 113 ? -0.728 13.157 -1.033 1.00 81.94 113 CYS A O 1
ATOM 846 N N . GLU A 1 114 ? -1.165 12.170 -3.012 1.00 85.88 114 GLU A N 1
ATOM 847 C CA . GLU A 1 114 ? -2.333 11.418 -2.597 1.00 85.88 114 GLU A CA 1
ATOM 848 C C . GLU A 1 114 ? -1.907 9.961 -2.451 1.00 85.88 114 GLU A C 1
ATOM 850 O O . GLU A 1 114 ? -1.009 9.487 -3.149 1.00 85.88 114 GLU A O 1
ATOM 855 N N . GLU A 1 115 ? -2.513 9.250 -1.509 1.00 88.81 115 GLU A N 1
ATOM 856 C CA . GLU A 1 115 ? -2.203 7.841 -1.291 1.00 88.81 115 GLU A CA 1
ATOM 857 C C . GLU A 1 115 ? -3.506 7.074 -1.102 1.00 88.81 115 GLU A C 1
ATOM 859 O O . GLU A 1 115 ? -4.352 7.443 -0.280 1.00 88.81 115 GLU A O 1
ATOM 864 N N . MET A 1 116 ? -3.639 5.995 -1.866 1.00 90.75 116 MET A N 1
ATOM 865 C CA . MET A 1 116 ? -4.805 5.123 -1.903 1.00 90.75 116 MET A CA 1
ATOM 866 C C . MET A 1 116 ? -4.481 3.770 -1.301 1.00 90.75 116 MET A C 1
ATOM 868 O O . MET A 1 116 ? -3.417 3.217 -1.570 1.00 90.75 116 MET A O 1
ATOM 872 N N . PHE A 1 117 ? -5.444 3.198 -0.586 1.00 91.69 117 PHE A N 1
ATOM 873 C CA . PHE A 1 117 ? -5.413 1.786 -0.226 1.00 91.69 117 PHE A CA 1
ATOM 874 C C . PHE A 1 117 ? -6.567 1.055 -0.882 1.00 91.69 117 PHE A C 1
ATOM 876 O O . PHE A 1 117 ? -7.688 1.559 -0.939 1.00 91.69 117 PHE A O 1
ATOM 883 N N . VAL A 1 118 ? -6.280 -0.153 -1.349 1.00 93.50 118 VAL A N 1
ATOM 884 C CA . VAL A 1 118 ? -7.283 -1.083 -1.853 1.00 93.50 118 VAL A CA 1
ATOM 885 C C . VAL A 1 118 ? -7.181 -2.345 -1.012 1.00 93.50 118 VAL A C 1
ATOM 887 O O . VAL A 1 118 ? -6.166 -3.041 -1.051 1.00 93.50 118 VAL A O 1
ATOM 890 N N . ILE A 1 119 ? -8.224 -2.613 -0.234 1.00 92.69 119 ILE A N 1
ATOM 891 C CA . ILE A 1 119 ? -8.380 -3.849 0.524 1.00 92.69 119 ILE A CA 1
ATOM 892 C C . ILE A 1 119 ? -8.975 -4.866 -0.435 1.00 92.69 119 ILE A C 1
ATOM 894 O O . ILE A 1 119 ? -10.090 -4.684 -0.916 1.00 92.69 119 ILE A O 1
ATOM 898 N N . LEU A 1 120 ? -8.200 -5.895 -0.769 1.00 92.69 120 LEU A N 1
ATOM 899 C CA . LEU A 1 120 ? -8.634 -6.937 -1.702 1.00 92.69 120 LEU A CA 1
ATOM 900 C C . LEU A 1 120 ? -9.457 -8.023 -1.003 1.00 92.69 120 LEU A C 1
ATOM 902 O O . LEU A 1 120 ? -10.377 -8.560 -1.6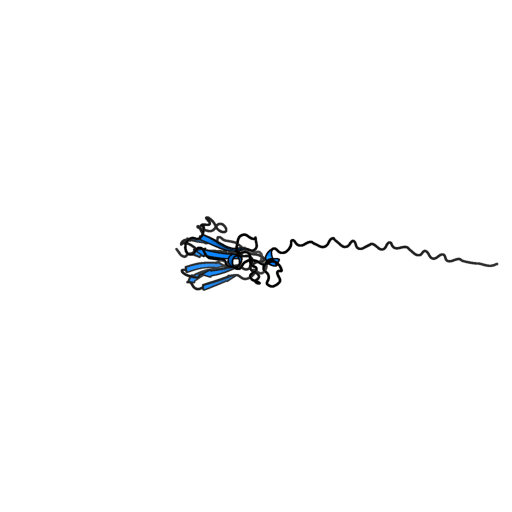08 1.00 92.69 120 LEU A O 1
ATOM 906 N N . ASP A 1 121 ? -9.113 -8.328 0.246 1.00 91.00 121 ASP A N 1
ATOM 907 C CA . ASP A 1 121 ? -9.737 -9.347 1.089 1.00 91.00 121 ASP A CA 1
ATOM 908 C C . ASP A 1 121 ? -9.528 -8.982 2.570 1.00 91.00 121 ASP A C 1
ATOM 910 O O . ASP A 1 121 ? -8.602 -8.230 2.897 1.00 91.00 121 ASP A O 1
ATOM 914 N N . GLY A 1 122 ? -10.375 -9.516 3.448 1.00 90.56 122 GLY A N 1
ATOM 915 C CA . GLY A 1 122 ? -10.365 -9.246 4.883 1.00 90.56 122 GLY A CA 1
ATOM 916 C C . GLY A 1 122 ? -10.913 -7.869 5.258 1.00 90.56 122 GLY A C 1
ATOM 917 O O . GLY A 1 122 ? -11.671 -7.249 4.511 1.00 90.56 122 GLY A O 1
ATOM 918 N N . GLU A 1 123 ? -10.531 -7.395 6.441 1.00 90.88 123 GLU A N 1
ATOM 919 C CA . GLU A 1 123 ? -10.987 -6.124 6.999 1.00 90.88 123 GLU A CA 1
ATOM 920 C C . GLU A 1 123 ? -9.811 -5.251 7.434 1.00 90.88 123 GLU A C 1
ATOM 922 O O . GLU A 1 123 ? -8.784 -5.737 7.911 1.00 90.88 123 GLU A O 1
ATOM 927 N N . ALA A 1 124 ? -9.973 -3.939 7.283 1.00 90.38 124 ALA A N 1
ATOM 928 C CA . ALA A 1 124 ? -9.035 -2.963 7.811 1.00 90.38 124 ALA A CA 1
ATOM 929 C C . ALA A 1 124 ? -9.764 -1.748 8.386 1.00 90.38 124 ALA A C 1
ATOM 931 O O . ALA A 1 124 ? -10.730 -1.250 7.816 1.00 90.38 124 ALA A O 1
ATOM 932 N N . GLU A 1 125 ? -9.262 -1.225 9.492 1.00 91.44 125 GLU A N 1
ATOM 933 C CA . GLU A 1 125 ? -9.589 0.097 9.995 1.00 91.44 125 GLU A CA 1
ATOM 934 C C . GLU A 1 125 ? -8.783 1.146 9.234 1.00 91.44 125 GLU A C 1
ATOM 936 O O . GLU A 1 125 ? -7.552 1.084 9.161 1.00 91.44 125 GLU A O 1
ATOM 941 N N . PHE A 1 126 ? -9.487 2.130 8.689 1.00 90.50 126 PHE A N 1
ATOM 942 C CA . PHE A 1 126 ? -8.911 3.307 8.064 1.00 90.50 126 PHE A CA 1
ATOM 943 C C . PHE A 1 126 ? -9.280 4.537 8.884 1.00 90.50 126 PHE A C 1
ATOM 945 O O . PHE A 1 126 ? -10.460 4.866 9.027 1.00 90.50 126 PHE A O 1
ATOM 952 N N . THR A 1 127 ? -8.267 5.216 9.416 1.00 88.62 127 THR A N 1
ATOM 953 C CA . THR A 1 127 ? -8.426 6.458 10.172 1.00 88.62 127 THR A CA 1
ATOM 954 C C . THR A 1 127 ? -7.887 7.634 9.372 1.00 88.62 127 THR A C 1
ATOM 956 O O . THR A 1 127 ? -6.725 7.626 8.961 1.00 88.62 127 THR A O 1
ATOM 959 N N . ILE A 1 128 ? -8.723 8.656 9.198 1.00 87.19 128 ILE A N 1
ATOM 960 C CA . ILE A 1 128 ? -8.383 9.955 8.609 1.00 87.19 128 ILE A CA 1
ATOM 961 C C . ILE A 1 128 ? -9.057 11.055 9.425 1.00 87.19 128 ILE A C 1
ATOM 963 O O . ILE A 1 128 ? -10.223 10.916 9.789 1.00 87.19 128 ILE A O 1
ATOM 967 N N . ASP A 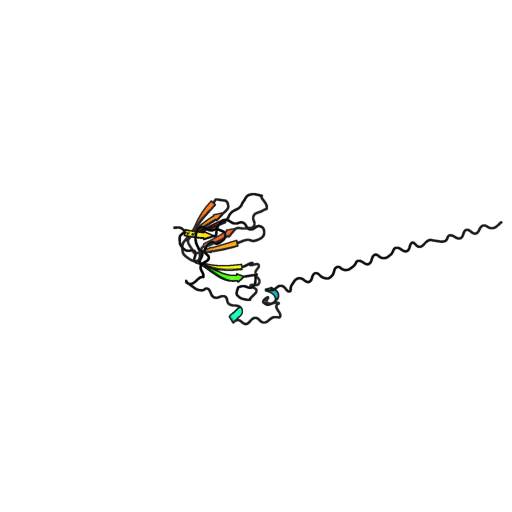1 129 ? -8.344 12.139 9.731 1.00 83.88 129 ASP A N 1
ATOM 968 C CA . ASP A 1 129 ? -8.883 13.276 10.498 1.00 83.88 129 ASP A CA 1
ATOM 969 C C . ASP A 1 129 ? -9.575 12.830 11.799 1.00 83.88 129 ASP A C 1
ATOM 971 O O . ASP A 1 129 ? -10.676 13.272 12.142 1.00 83.88 129 ASP A O 1
ATOM 975 N N . SER A 1 130 ? -8.945 11.877 12.496 1.00 84.00 130 SER A N 1
ATOM 976 C CA . SER A 1 130 ? -9.456 11.250 13.724 1.00 84.00 130 SER A CA 1
ATOM 977 C C . SER A 1 130 ? -10.796 10.513 13.577 1.00 84.00 130 SER A C 1
ATOM 979 O O . SER A 1 130 ? -11.428 10.174 14.577 1.00 84.00 130 SER A O 1
ATOM 981 N N . ARG A 1 131 ? -11.249 10.236 12.350 1.00 85.56 131 ARG A N 1
ATOM 982 C CA . ARG A 1 131 ? -12.428 9.415 12.061 1.00 85.56 131 ARG A CA 1
ATOM 983 C C . ARG A 1 131 ? -11.989 8.061 11.551 1.00 85.56 131 ARG A C 1
ATOM 985 O O . ARG A 1 131 ? -11.285 7.980 10.549 1.00 85.56 131 ARG A O 1
ATOM 992 N N . THR A 1 132 ? -12.443 7.013 12.222 1.00 88.25 132 THR A N 1
ATOM 993 C CA . THR A 1 132 ? -12.153 5.629 11.847 1.00 88.25 132 THR A CA 1
ATOM 994 C C . THR A 1 132 ? -13.354 5.015 11.143 1.00 88.25 132 THR A C 1
ATOM 996 O O . THR A 1 132 ? -14.495 5.198 11.562 1.00 88.25 132 THR A O 1
ATOM 999 N N . SER A 1 133 ? -13.101 4.282 10.066 1.00 89.81 133 SER A N 1
ATOM 1000 C CA . SER A 1 133 ? -14.080 3.434 9.390 1.00 89.81 133 SER A CA 1
ATOM 1001 C C . SER A 1 133 ? -13.497 2.042 9.199 1.00 89.81 133 SER A C 1
ATOM 1003 O O . SER A 1 133 ? -12.321 1.910 8.866 1.00 89.81 133 SER A O 1
ATOM 1005 N N . VAL A 1 134 ? -14.320 1.015 9.397 1.00 91.75 134 VAL A N 1
ATOM 1006 C CA . VAL A 1 134 ? -13.973 -0.359 9.021 1.00 91.75 134 VAL A CA 1
ATOM 1007 C C . VAL A 1 134 ? -14.266 -0.530 7.534 1.00 91.75 134 VAL A C 1
ATOM 1009 O O . VAL A 1 134 ? -15.339 -0.159 7.058 1.00 91.75 134 VAL A O 1
ATOM 1012 N N . LEU A 1 135 ? -13.297 -1.065 6.804 1.00 89.38 135 LEU A N 1
ATOM 1013 C CA . LEU A 1 135 ? -13.368 -1.358 5.382 1.00 89.38 135 LEU A CA 1
ATOM 1014 C C . LEU A 1 135 ? -13.291 -2.870 5.198 1.00 89.38 135 LEU A C 1
ATOM 1016 O O . LEU A 1 135 ? -12.220 -3.457 5.350 1.00 89.38 135 LEU A O 1
ATOM 1020 N N . THR A 1 136 ? -14.415 -3.488 4.851 1.00 93.69 136 THR A N 1
ATOM 1021 C CA . THR A 1 136 ? -14.466 -4.899 4.455 1.00 93.69 136 THR A CA 1
ATOM 1022 C C . THR A 1 136 ? -14.170 -5.006 2.961 1.00 93.69 136 THR A C 1
ATOM 1024 O O . THR A 1 136 ? -14.801 -4.331 2.144 1.00 93.69 136 THR A O 1
ATOM 1027 N N . GLY A 1 137 ? -13.179 -5.820 2.599 1.00 91.06 137 GLY A N 1
ATOM 1028 C CA . GLY A 1 137 ? -12.783 -6.048 1.215 1.00 91.06 137 GLY A CA 1
ATOM 1029 C C . GLY A 1 137 ? -13.890 -6.726 0.388 1.00 91.06 137 GLY A C 1
ATOM 1030 O O . GLY A 1 137 ? -14.652 -7.528 0.928 1.00 91.06 137 GLY A O 1
ATOM 1031 N N . PRO A 1 138 ? -13.975 -6.458 -0.928 1.00 95.69 138 PRO A N 1
ATOM 1032 C CA . PRO A 1 138 ? -13.148 -5.525 -1.686 1.00 95.69 138 PRO A CA 1
ATOM 1033 C C . PRO A 1 138 ? -13.594 -4.063 -1.499 1.00 95.69 138 PRO A C 1
ATOM 1035 O O . PRO A 1 138 ? -14.732 -3.709 -1.802 1.00 95.69 138 PRO A O 1
ATOM 1038 N N . ALA A 1 139 ? -12.683 -3.192 -1.059 1.00 92.94 139 ALA A N 1
ATOM 1039 C CA . ALA A 1 139 ? -12.967 -1.774 -0.822 1.00 92.94 139 ALA A CA 1
ATOM 1040 C C . ALA A 1 139 ? -11.750 -0.885 -1.102 1.00 92.94 139 ALA A C 1
ATOM 1042 O O . ALA A 1 139 ? -10.602 -1.297 -0.938 1.00 92.94 139 ALA A O 1
ATOM 1043 N N . GLY A 1 140 ? -12.004 0.358 -1.513 1.00 90.06 140 GLY A N 1
ATOM 1044 C CA . GLY A 1 140 ? -10.979 1.378 -1.716 1.00 90.06 140 GLY A CA 1
ATOM 1045 C C . GLY A 1 140 ? -11.141 2.528 -0.729 1.00 90.06 140 GLY A C 1
ATOM 1046 O O . GLY A 1 140 ? -12.255 2.996 -0.506 1.00 90.06 140 GLY A O 1
ATOM 1047 N N . ALA A 1 141 ? -10.030 3.013 -0.184 1.00 88.69 141 ALA A N 1
ATOM 1048 C CA . ALA A 1 141 ? -9.981 4.240 0.597 1.00 88.69 141 ALA A CA 1
ATOM 1049 C C . ALA A 1 141 ? -9.033 5.244 -0.048 1.00 88.69 141 ALA A C 1
ATOM 1051 O O . ALA A 1 141 ? -7.867 4.958 -0.335 1.00 88.69 141 ALA A O 1
ATOM 1052 N N . TRP A 1 142 ? -9.571 6.438 -0.265 1.00 81.56 142 TRP A N 1
ATOM 1053 C CA . TRP A 1 142 ? -8.882 7.586 -0.828 1.00 81.56 142 TRP A CA 1
ATOM 1054 C C . TRP A 1 142 ? -8.658 8.639 0.249 1.00 81.56 142 TRP A C 1
ATOM 1056 O O . TRP A 1 142 ? -9.544 8.902 1.062 1.00 81.56 142 TRP A O 1
ATOM 1066 N N . ARG A 1 143 ? -7.518 9.324 0.182 1.00 70.75 143 ARG A N 1
ATOM 1067 C CA . ARG A 1 143 ? -7.339 10.616 0.844 1.00 70.75 143 ARG A CA 1
ATOM 1068 C C . ARG A 1 143 ? -6.768 11.605 -0.157 1.00 70.75 143 ARG A C 1
ATOM 1070 O O . ARG A 1 143 ? -5.649 11.414 -0.634 1.00 70.75 143 ARG A O 1
ATOM 1077 N N . GLY A 1 144 ? -7.537 12.657 -0.421 1.00 62.91 144 GLY A N 1
ATOM 1078 C CA . GLY A 1 144 ? -7.150 13.745 -1.317 1.00 62.91 144 GLY A CA 1
ATOM 1079 C C . GLY A 1 144 ? -6.120 14.674 -0.689 1.00 62.91 144 GLY A C 1
ATOM 1080 O O . GLY A 1 144 ? -5.806 14.569 0.501 1.00 62.91 144 GLY A O 1
ATOM 1081 N N . LEU A 1 145 ? -5.585 15.587 -1.492 1.00 48.97 145 LEU A N 1
ATOM 1082 C CA . LEU A 1 145 ? -4.702 16.651 -1.028 1.00 48.97 145 LEU A CA 1
ATOM 1083 C C . LEU A 1 145 ? -5.335 17.408 0.156 1.00 48.97 145 LEU A C 1
ATOM 1085 O O . LEU A 1 145 ? -6.433 17.951 0.035 1.00 48.97 145 LEU A O 1
ATOM 1089 N N . ALA A 1 146 ? -4.645 17.477 1.298 1.00 46.41 146 ALA A N 1
ATOM 1090 C CA . ALA A 1 146 ? -5.026 18.442 2.324 1.00 46.41 146 ALA A CA 1
ATOM 1091 C C . ALA A 1 146 ? -4.729 19.837 1.781 1.00 46.41 146 ALA A C 1
ATOM 1093 O O . ALA A 1 146 ? -3.574 20.173 1.520 1.00 46.41 146 ALA A O 1
ATOM 1094 N N . THR A 1 147 ? -5.760 20.664 1.630 1.00 33.28 147 THR A N 1
ATOM 1095 C CA . THR A 1 147 ? -5.569 22.114 1.599 1.00 33.28 147 THR A CA 1
ATOM 1096 C C . THR A 1 147 ? -4.743 22.508 2.815 1.00 33.28 147 THR A C 1
ATOM 1098 O O . THR A 1 147 ? -5.025 22.022 3.907 1.00 33.28 147 THR A O 1
ATOM 1101 N N . VAL A 1 148 ? -3.732 23.356 2.612 1.00 32.66 148 VAL A N 1
ATOM 1102 C CA . VAL A 1 148 ? -2.793 23.851 3.628 1.00 32.66 148 VAL A CA 1
ATOM 1103 C C . VAL A 1 148 ? -3.553 24.558 4.756 1.00 32.66 148 VAL A C 1
ATOM 1105 O O . VAL A 1 148 ? -3.676 25.777 4.791 1.00 32.66 148 VAL A O 1
ATOM 1108 N N . THR A 1 149 ? -4.095 23.789 5.687 1.00 33.12 149 THR A N 1
ATOM 1109 C CA . THR A 1 149 ? -4.437 24.226 7.032 1.00 33.12 149 THR A CA 1
ATOM 1110 C C . THR A 1 149 ? -3.407 23.576 7.955 1.00 33.12 149 THR A C 1
ATOM 1112 O O . THR A 1 149 ? -3.108 22.393 7.797 1.00 33.12 149 THR A O 1
ATOM 1115 N N . PRO A 1 150 ? -2.795 24.321 8.891 1.00 32.22 150 PRO A N 1
ATOM 1116 C CA . PRO A 1 150 ? -1.703 23.831 9.735 1.00 32.22 150 PRO A CA 1
ATOM 1117 C C . PRO A 1 150 ? -2.202 22.900 10.857 1.00 32.22 150 PRO A C 1
ATOM 1119 O O . PRO A 1 150 ? -1.788 23.021 12.007 1.00 32.22 150 PRO A O 1
ATOM 1122 N N . SER A 1 151 ? -3.118 21.984 10.542 1.00 35.72 151 SER A N 1
ATOM 1123 C CA . SER A 1 151 ? -3.556 20.936 11.456 1.00 35.72 151 SER A CA 1
ATOM 1124 C C . SER A 1 151 ? -2.819 19.638 11.110 1.00 35.72 151 SER A C 1
ATOM 1126 O O . SER A 1 151 ? -2.686 19.330 9.922 1.00 35.72 151 SER A O 1
ATOM 1128 N N . PRO A 1 152 ? -2.310 18.878 12.097 1.00 41.47 152 PRO A N 1
ATOM 1129 C CA . PRO A 1 152 ? -1.710 17.575 11.848 1.00 41.47 152 PRO A CA 1
ATOM 1130 C C . PRO A 1 152 ? -2.805 16.610 11.377 1.00 41.47 152 PRO A C 1
ATOM 1132 O O . PRO A 1 152 ? -3.490 15.982 12.175 1.00 41.47 152 PRO A O 1
ATOM 1135 N N . ILE A 1 153 ? -3.006 16.550 10.061 1.00 50.22 153 ILE A N 1
ATOM 1136 C CA . ILE A 1 153 ? -3.883 15.581 9.410 1.00 50.22 153 ILE A CA 1
ATOM 1137 C C . ILE A 1 153 ? -3.118 14.271 9.285 1.00 50.22 153 ILE A C 1
ATOM 1139 O O . ILE A 1 153 ? -2.069 14.203 8.643 1.00 50.22 153 ILE A O 1
ATOM 1143 N N . SER A 1 154 ? -3.674 13.233 9.882 1.00 51.12 154 SER A N 1
ATOM 1144 C CA . SER A 1 154 ? -3.015 11.971 10.145 1.00 51.12 154 SER A CA 1
ATOM 1145 C C . SER A 1 154 ? -3.748 10.759 9.584 1.00 51.12 154 SER A C 1
ATOM 1147 O O . SER A 1 154 ? -4.971 10.767 9.454 1.00 51.12 154 SER A O 1
ATOM 1149 N N . ARG A 1 155 ? -2.987 9.706 9.246 1.00 58.03 155 ARG A N 1
ATOM 1150 C CA . ARG A 1 155 ? -3.468 8.471 8.604 1.00 58.03 155 ARG A CA 1
ATOM 1151 C C . ARG A 1 155 ? -3.060 7.242 9.391 1.00 58.03 155 ARG A C 1
ATOM 1153 O O . ARG A 1 155 ? -1.871 7.027 9.571 1.00 58.03 155 ARG A O 1
ATOM 1160 N N . ILE A 1 156 ? -3.998 6.361 9.707 1.00 62.66 156 ILE A N 1
ATOM 1161 C CA . ILE A 1 156 ? -3.676 5.024 10.215 1.00 62.66 156 ILE A CA 1
ATOM 1162 C C . ILE A 1 156 ? -4.431 3.996 9.379 1.00 62.66 156 ILE A C 1
ATOM 1164 O O . ILE A 1 156 ? -5.629 4.146 9.152 1.00 62.66 156 ILE A O 1
ATOM 1168 N N . VAL A 1 157 ? -3.732 2.950 8.935 1.00 71.88 157 VAL A N 1
ATOM 1169 C CA . VAL A 1 157 ? -4.374 1.733 8.416 1.00 71.88 157 VAL A CA 1
ATOM 1170 C C . VAL A 1 157 ? -3.978 0.581 9.304 1.00 71.88 157 VAL A C 1
ATOM 1172 O O . VAL A 1 157 ? -2.783 0.358 9.494 1.00 71.88 157 VAL A O 1
ATOM 1175 N N . ARG A 1 158 ? -4.952 -0.138 9.855 1.00 74.31 158 ARG A N 1
ATOM 1176 C CA . ARG A 1 158 ? -4.722 -1.300 10.721 1.00 74.31 158 ARG A CA 1
ATOM 1177 C C . ARG A 1 158 ? -5.656 -2.433 10.341 1.00 74.31 158 ARG A C 1
ATOM 1179 O O . ARG A 1 158 ? -6.764 -2.181 9.905 1.00 74.31 158 ARG A O 1
ATOM 1186 N N . CYS A 1 159 ? -5.221 -3.674 10.502 1.00 58.00 159 CYS A N 1
ATOM 1187 C CA . CYS A 1 159 ? -6.128 -4.816 10.403 1.00 58.00 159 CYS A CA 1
ATOM 1188 C C . CYS A 1 159 ? -6.924 -4.925 11.714 1.00 58.00 159 CYS A C 1
ATOM 1190 O O . CYS A 1 159 ? -6.314 -4.795 12.785 1.00 58.00 159 CYS A O 1
ATOM 1192 N N . SER A 1 160 ? -8.246 -5.128 11.634 1.00 57.44 160 SER A N 1
ATOM 1193 C CA . SER A 1 160 ? -9.074 -5.382 12.821 1.00 57.44 160 SER A CA 1
ATOM 1194 C C . SER A 1 160 ? -8.548 -6.630 13.542 1.00 57.44 160 SER A C 1
ATOM 1196 O O . SER A 1 160 ? -8.102 -7.594 12.915 1.00 57.44 160 SER A O 1
ATOM 1198 N N . GLY A 1 161 ? -8.465 -6.549 14.870 1.00 46.19 161 GLY A N 1
ATOM 1199 C CA . GLY A 1 161 ? -7.929 -7.603 15.738 1.00 46.19 161 GLY A CA 1
ATOM 1200 C C . GLY A 1 161 ? -9.025 -8.413 16.398 1.00 46.19 161 GLY A C 1
ATOM 1201 O O . GLY A 1 161 ? -10.062 -7.801 16.736 1.00 46.19 161 GLY A O 1
#

Radius of gyration: 28.81 Å; chains: 1; bounding box: 47×104×53 Å

Secondary structure (DSSP, 8-state):
---------------------PPP--PPPPGGGGTSTT-SS---GGGG-----TT-PPEES-BTT-SS-EEEEEEEETTSSS-----SS--SEEEEEE--TT-EEEEE--SS--EEEEE-SSEEEEEETTEEEEEESSEEEEEPPPPS-SS---EEEEE--